Protein AF-A0A967WDN7-F1 (afdb_monomer_lite)

Secondary structure (DSSP, 8-state):
-PPPPPPPPHHHHHHHHTS----S--HHHHTT---THHHHHTT-----SS-SS--TT-THHHHT-

Foldseek 3Di:
DDDDDDDDDPVRVVVVVPPPDPLADDPVCVVVPGDPVSVVPSPPDDPDFEDPDPDPVDCSNVVRD

Sequence (65 aa):
QNPPALALTQQELDAVYEIGFERAQHPFYEELGPVKALETIRFSLATHRGCYGECNFCSIAVHQG

Radius of gyration: 15.74 Å; chains: 1; bounding box: 36×31×35 Å

pLDDT: mean 89.33, std 6.31, range [61.25, 96.94]

Structure (mmCIF, N/CA/C/O backbone):
data_AF-A0A967WDN7-F1
#
_entry.id   AF-A0A967WDN7-F1
#
loop_
_atom_site.group_PDB
_atom_site.id
_atom_site.type_symbol
_atom_site.label_atom_id
_atom_site.label_alt_id
_atom_site.label_comp_id
_atom_site.label_asym_id
_atom_site.label_entity_id
_atom_site.label_seq_id
_atom_site.pdbx_PDB_ins_code
_atom_site.Cartn_x
_atom_site.Cartn_y
_atom_site.Cartn_z
_atom_site.occupancy
_atom_s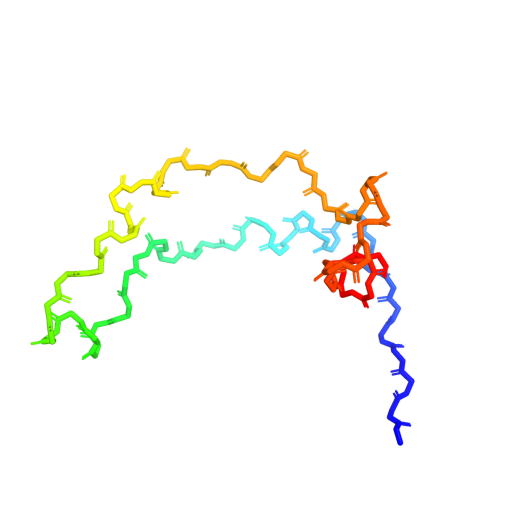ite.B_iso_or_equiv
_atom_site.auth_seq_id
_atom_site.auth_comp_id
_atom_site.auth_asym_id
_atom_site.auth_atom_id
_atom_site.pdbx_PDB_model_num
ATOM 1 N N . GLN A 1 1 ? 13.225 -22.393 -2.156 1.00 77.69 1 GLN A N 1
ATOM 2 C CA . GLN A 1 1 ? 12.861 -20.969 -2.291 1.00 77.69 1 GLN A CA 1
ATOM 3 C C . GLN A 1 1 ? 12.426 -20.767 -3.727 1.00 77.69 1 GLN A C 1
ATOM 5 O O . GLN A 1 1 ? 13.167 -21.185 -4.610 1.00 77.69 1 GLN A O 1
ATOM 10 N N . ASN A 1 2 ? 11.221 -20.246 -3.953 1.00 81.94 2 ASN A N 1
ATOM 11 C CA . ASN A 1 2 ? 10.769 -19.932 -5.309 1.00 81.94 2 ASN A CA 1
ATOM 12 C C . ASN A 1 2 ? 11.450 -18.636 -5.768 1.00 81.94 2 ASN A C 1
ATOM 14 O O . ASN A 1 2 ? 11.685 -17.766 -4.925 1.00 81.94 2 ASN A O 1
ATOM 18 N N . PRO A 1 3 ? 11.797 -18.505 -7.060 1.00 85.50 3 PRO A N 1
ATOM 19 C CA . PRO A 1 3 ? 12.338 -17.256 -7.577 1.00 85.50 3 PRO A CA 1
ATOM 20 C C . PRO A 1 3 ? 11.326 -16.115 -7.370 1.00 85.50 3 PRO A C 1
ATOM 22 O O . PRO A 1 3 ? 10.116 -16.366 -7.409 1.00 85.50 3 PRO A O 1
ATOM 25 N N . PRO A 1 4 ? 11.798 -14.878 -7.133 1.00 82.44 4 PRO A N 1
ATOM 26 C CA . PRO A 1 4 ? 10.914 -13.727 -7.021 1.00 82.44 4 PRO A CA 1
ATOM 27 C C . PRO A 1 4 ? 10.127 -13.534 -8.321 1.00 82.44 4 PRO A C 1
ATOM 29 O O . PRO A 1 4 ? 10.615 -13.838 -9.413 1.00 82.44 4 PRO A O 1
ATOM 32 N N . ALA A 1 5 ? 8.896 -13.040 -8.193 1.00 85.19 5 ALA A N 1
ATOM 33 C CA . ALA A 1 5 ? 8.102 -12.652 -9.348 1.00 85.19 5 ALA A CA 1
ATOM 34 C C . ALA A 1 5 ? 8.797 -11.511 -10.105 1.00 85.19 5 ALA A C 1
ATOM 36 O O . ALA A 1 5 ? 9.507 -10.698 -9.509 1.00 85.19 5 ALA A O 1
ATOM 37 N N . LEU A 1 6 ? 8.580 -11.451 -11.417 1.00 88.31 6 LEU A N 1
ATOM 38 C CA . LEU A 1 6 ? 9.033 -10.316 -12.212 1.00 88.31 6 LEU A CA 1
ATOM 39 C C . LEU A 1 6 ? 8.289 -9.048 -11.784 1.00 88.31 6 LEU A C 1
ATOM 41 O O . LEU A 1 6 ? 7.135 -9.107 -11.352 1.00 88.31 6 LEU A O 1
ATOM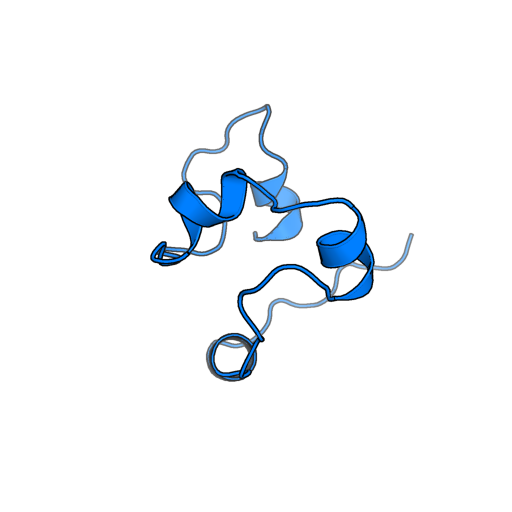 45 N N . ALA A 1 7 ? 8.959 -7.906 -11.925 1.00 87.12 7 ALA A N 1
ATOM 46 C CA . ALA A 1 7 ? 8.320 -6.618 -11.715 1.00 87.12 7 ALA A CA 1
ATOM 47 C C . ALA A 1 7 ? 7.161 -6.445 -12.706 1.00 87.12 7 ALA A C 1
ATOM 49 O O . ALA A 1 7 ? 7.298 -6.743 -13.894 1.00 87.12 7 ALA A O 1
ATOM 50 N N . LEU A 1 8 ? 6.034 -5.953 -12.197 1.00 90.50 8 LEU A N 1
ATOM 51 C CA . LEU A 1 8 ? 4.881 -5.599 -13.013 1.00 90.50 8 LEU A CA 1
ATOM 52 C C . LEU A 1 8 ? 5.231 -4.429 -13.937 1.00 90.50 8 LEU A C 1
ATOM 54 O O . LEU A 1 8 ? 5.961 -3.507 -13.560 1.00 90.50 8 LEU A O 1
ATOM 58 N N . THR A 1 9 ? 4.663 -4.445 -15.134 1.00 94.12 9 THR A N 1
ATOM 59 C CA . THR A 1 9 ? 4.641 -3.282 -16.019 1.00 94.12 9 THR A CA 1
ATOM 60 C C . THR A 1 9 ? 3.795 -2.161 -15.410 1.00 94.12 9 THR A C 1
ATOM 62 O O . THR A 1 9 ? 2.961 -2.387 -14.532 1.00 94.12 9 THR A O 1
ATOM 65 N N . GLN A 1 10 ? 3.973 -0.932 -15.902 1.00 92.69 10 GLN A N 1
ATOM 66 C CA . GLN A 1 10 ? 3.168 0.205 -15.449 1.00 92.69 10 GLN A CA 1
ATOM 67 C C . GLN A 1 10 ? 1.663 -0.052 -15.629 1.00 92.69 10 GLN A C 1
ATOM 69 O O . GLN A 1 10 ? 0.894 0.188 -14.711 1.00 92.69 10 GLN A O 1
ATOM 74 N N . GLN A 1 11 ? 1.256 -0.619 -16.768 1.00 96.94 11 GLN A N 1
ATOM 75 C CA . GLN A 1 11 ? -0.150 -0.919 -17.061 1.00 96.94 11 GLN A CA 1
ATOM 76 C C . GLN A 1 11 ? -0.735 -1.962 -16.101 1.00 96.94 11 GLN A C 1
ATOM 78 O O . GLN A 1 11 ? -1.875 -1.833 -15.664 1.00 96.94 11 GLN A O 1
ATOM 83 N N . GLU A 1 12 ? 0.043 -2.988 -15.752 1.00 95.56 12 GLU A N 1
ATOM 84 C CA . GLU A 1 12 ? -0.374 -3.987 -14.764 1.00 95.56 12 GLU A CA 1
ATOM 85 C C . GLU A 1 12 ? -0.479 -3.386 -13.358 1.00 95.56 12 GLU A C 1
ATOM 87 O O . GLU A 1 12 ? -1.401 -3.723 -12.619 1.00 95.56 12 GLU A O 1
ATOM 92 N N . LEU A 1 13 ? 0.432 -2.480 -12.983 1.00 92.25 13 LEU A N 1
ATOM 93 C CA . LEU A 1 13 ? 0.342 -1.753 -11.715 1.00 92.25 13 LEU A CA 1
ATOM 94 C C . LEU A 1 13 ? -0.891 -0.853 -11.673 1.00 92.25 13 LEU A C 1
ATOM 96 O O . LEU A 1 13 ? -1.634 -0.914 -10.695 1.00 92.25 13 LEU A O 1
ATOM 100 N N . ASP A 1 14 ? -1.127 -0.065 -12.720 1.00 94.06 14 ASP A N 1
ATOM 101 C CA . ASP A 1 14 ? -2.290 0.819 -12.826 1.00 94.06 14 ASP A CA 1
ATOM 102 C C . ASP A 1 14 ? -3.584 0.008 -12.656 1.00 94.06 14 ASP A C 1
ATOM 104 O O . ASP A 1 14 ? -4.407 0.331 -11.799 1.00 94.06 14 ASP A O 1
ATOM 108 N N . ALA A 1 15 ? -3.693 -1.136 -13.341 1.00 96.12 15 ALA A N 1
ATOM 109 C CA . ALA A 1 15 ? -4.830 -2.043 -13.203 1.00 96.12 15 ALA A CA 1
ATOM 110 C C . ALA A 1 15 ? -5.033 -2.550 -11.762 1.00 96.12 15 ALA A C 1
ATOM 112 O O . ALA A 1 15 ? -6.171 -2.680 -11.317 1.00 96.12 15 ALA A O 1
ATOM 113 N N . VAL A 1 16 ? -3.958 -2.816 -11.006 1.00 93.00 16 VAL A N 1
ATOM 114 C CA . VAL A 1 16 ? -4.050 -3.206 -9.585 1.00 93.00 16 VAL A CA 1
ATOM 115 C C . VAL A 1 16 ? -4.563 -2.052 -8.722 1.00 93.00 16 VAL A C 1
ATOM 117 O O . VAL A 1 16 ? -5.410 -2.273 -7.857 1.00 93.00 16 VAL A O 1
ATOM 120 N N . TYR A 1 17 ? -4.066 -0.831 -8.929 1.00 91.69 17 TYR A N 1
ATOM 121 C CA . TYR A 1 17 ? -4.495 0.339 -8.153 1.00 91.69 17 TYR A CA 1
ATOM 122 C C . TYR A 1 17 ? -5.919 0.802 -8.500 1.00 91.69 17 TYR A C 1
ATOM 124 O O . TYR A 1 17 ? -6.578 1.414 -7.655 1.00 91.69 17 TYR A O 1
ATOM 132 N N . GLU A 1 18 ? -6.408 0.483 -9.699 1.00 94.56 18 GLU A N 1
ATOM 133 C CA . GLU A 1 18 ? -7.783 0.743 -10.141 1.00 94.56 18 GLU A CA 1
ATOM 134 C C . GLU A 1 18 ? -8.817 -0.226 -9.550 1.00 94.56 18 GLU A C 1
ATOM 136 O O . GLU A 1 18 ? -10.018 0.054 -9.602 1.00 94.56 18 GLU A O 1
ATOM 141 N N . ILE A 1 19 ? -8.388 -1.339 -8.940 1.00 95.50 19 ILE A N 1
ATOM 142 C CA . ILE A 1 19 ? -9.304 -2.267 -8.268 1.00 95.50 19 ILE A CA 1
ATOM 143 C C . ILE A 1 19 ? -10.097 -1.512 -7.191 1.00 95.50 19 ILE A C 1
ATOM 145 O O . ILE A 1 19 ? -9.546 -0.805 -6.341 1.00 95.50 19 ILE A O 1
ATOM 149 N N . GLY A 1 20 ? -11.419 -1.692 -7.207 1.00 93.62 20 GLY A N 1
ATOM 150 C CA . GLY A 1 20 ? -1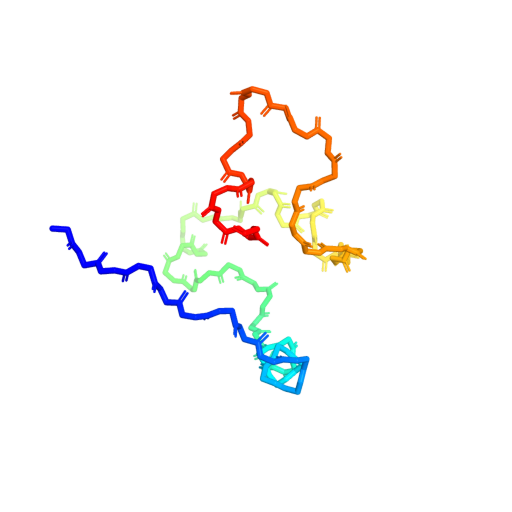2.355 -1.097 -6.253 1.00 93.62 20 GLY A CA 1
ATOM 151 C C . GLY A 1 20 ? -12.277 -1.731 -4.864 1.00 93.62 20 GLY A C 1
ATOM 152 O O . GLY A 1 20 ? -13.231 -2.366 -4.429 1.00 93.62 20 GLY A O 1
ATOM 153 N N . PHE A 1 21 ? -11.144 -1.586 -4.174 1.00 91.06 21 PHE A N 1
ATOM 154 C CA . PHE A 1 21 ? -10.998 -2.035 -2.790 1.00 91.06 21 PHE A CA 1
ATOM 155 C C . PHE A 1 21 ? -12.011 -1.332 -1.880 1.00 91.06 21 PHE A C 1
ATOM 157 O O . PHE A 1 21 ? -12.223 -0.125 -1.999 1.00 91.06 21 PHE A O 1
ATOM 164 N N . GLU A 1 22 ? -12.544 -2.070 -0.906 1.00 92.38 22 GLU A N 1
ATOM 165 C CA . GLU A 1 22 ? -13.545 -1.570 0.048 1.00 92.38 22 GLU A CA 1
ATOM 166 C C . GLU A 1 22 ? -13.038 -0.380 0.882 1.00 92.38 22 GLU A C 1
ATOM 168 O O . GLU A 1 22 ? -13.808 0.473 1.310 1.00 92.38 22 GLU A O 1
ATOM 173 N N . ARG A 1 23 ? -11.716 -0.298 1.107 1.00 90.38 23 ARG A N 1
ATOM 174 C CA . ARG A 1 23 ? -11.067 0.733 1.946 1.00 90.38 23 ARG A CA 1
ATOM 175 C C . ARG A 1 23 ? -11.697 0.857 3.347 1.00 90.38 23 ARG A C 1
ATOM 177 O O . ARG A 1 23 ? -11.676 1.929 3.951 1.00 90.38 23 ARG A O 1
ATOM 184 N N . ALA A 1 24 ? -12.202 -0.256 3.875 1.00 92.06 24 ALA A N 1
ATOM 185 C CA . ALA A 1 24 ? -12.806 -0.365 5.196 1.00 92.06 24 ALA A CA 1
ATOM 186 C C . ALA A 1 24 ? -12.276 -1.592 5.953 1.00 92.06 24 ALA A C 1
ATOM 188 O O . ALA A 1 24 ? -11.567 -2.441 5.406 1.00 92.06 24 ALA A O 1
ATOM 189 N N . GLN A 1 25 ? -12.612 -1.662 7.238 1.00 94.38 25 GLN A N 1
ATOM 190 C CA . GLN A 1 25 ? -12.374 -2.838 8.067 1.00 94.38 25 GLN A CA 1
ATOM 191 C C . GLN A 1 25 ? -13.210 -4.014 7.550 1.00 94.38 25 GLN A C 1
ATOM 193 O O . GLN A 1 25 ? -14.341 -3.835 7.116 1.00 94.38 25 GLN A O 1
ATOM 198 N N . HIS A 1 26 ? -12.660 -5.229 7.591 1.00 94.94 26 HIS A N 1
ATOM 199 C CA . HIS A 1 26 ? -13.422 -6.412 7.194 1.00 94.94 26 HIS A CA 1
ATOM 200 C C . HIS A 1 26 ? -14.589 -6.651 8.181 1.00 94.94 26 HIS A C 1
ATOM 202 O O . HIS A 1 26 ? -14.333 -6.601 9.389 1.00 94.94 26 HIS A O 1
ATOM 208 N N . PRO A 1 27 ? -15.809 -7.003 7.719 1.00 94.44 27 PRO A N 1
ATOM 209 C CA . PRO A 1 27 ? -17.007 -7.108 8.567 1.00 94.44 27 PRO A CA 1
ATOM 210 C C . PRO A 1 27 ? -16.833 -7.980 9.813 1.00 94.44 27 PRO A C 1
ATOM 212 O O . PRO A 1 27 ? -17.232 -7.597 10.905 1.00 94.44 27 PRO A O 1
ATOM 215 N N . PHE A 1 28 ? -16.137 -9.114 9.676 1.00 95.12 28 PHE A N 1
ATOM 216 C CA . PHE A 1 28 ? -15.795 -9.992 10.806 1.00 95.12 28 PHE A CA 1
ATOM 217 C C . PHE A 1 28 ? -15.138 -9.251 11.985 1.00 95.12 28 PHE A C 1
ATOM 219 O O . PHE A 1 28 ? -15.386 -9.572 13.140 1.00 95.12 28 PHE A O 1
ATOM 226 N N . TYR A 1 29 ? -14.285 -8.261 11.708 1.00 95.00 29 TYR A N 1
ATOM 227 C CA . TYR A 1 29 ? -13.626 -7.493 12.759 1.00 95.00 29 TYR A CA 1
ATOM 228 C C . TYR A 1 29 ? -14.468 -6.318 13.247 1.00 95.00 29 TYR A C 1
ATOM 230 O O . TYR A 1 29 ? -14.205 -5.844 14.346 1.00 95.00 29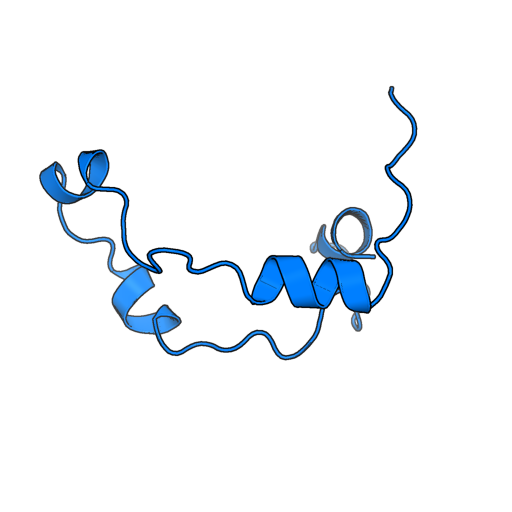 TYR A O 1
ATOM 238 N N . GLU A 1 30 ? -15.428 -5.815 12.466 1.00 94.19 30 GLU A N 1
ATOM 239 C CA . GLU A 1 30 ? -16.297 -4.713 12.908 1.00 94.19 30 GLU A CA 1
ATOM 240 C C . GLU A 1 30 ? -17.107 -5.108 14.149 1.00 94.19 30 GLU A C 1
ATOM 242 O O . GLU A 1 30 ? -17.313 -4.282 15.037 1.00 94.19 30 GLU A O 1
ATOM 247 N N . GLU A 1 31 ? -17.464 -6.391 14.268 1.00 95.38 31 GLU A N 1
ATOM 248 C CA . GLU A 1 31 ? -18.115 -6.965 15.453 1.00 95.38 31 GLU A CA 1
ATOM 249 C C . GLU A 1 31 ? -17.264 -6.838 16.730 1.00 95.38 31 GLU A C 1
ATOM 251 O O . GLU A 1 31 ? -17.800 -6.788 17.837 1.00 95.38 31 GLU A O 1
ATOM 256 N N . LEU A 1 32 ? -15.936 -6.746 16.589 1.00 96.19 32 LEU A N 1
ATOM 257 C CA . LEU A 1 32 ? -14.991 -6.565 17.696 1.00 96.19 32 LEU A CA 1
ATOM 258 C C . LEU A 1 32 ? -14.702 -5.084 18.000 1.00 96.19 32 LEU A C 1
ATOM 260 O O . LEU A 1 32 ? -13.945 -4.780 18.924 1.00 96.19 32 LEU A O 1
ATOM 264 N N . GLY A 1 33 ? -15.311 -4.167 17.247 1.00 95.56 33 GLY A N 1
ATOM 265 C CA . GLY A 1 33 ? -15.175 -2.723 17.398 1.00 95.56 33 GLY A CA 1
ATOM 266 C C . GLY A 1 33 ? -14.341 -2.049 16.300 1.00 95.56 33 GLY A C 1
ATOM 267 O O . GLY A 1 33 ? -13.659 -2.707 15.508 1.00 95.56 33 GLY A O 1
ATOM 268 N N . PRO A 1 34 ? -14.385 -0.705 16.239 1.00 93.12 34 PRO A N 1
ATOM 269 C CA . PRO A 1 34 ? -13.745 0.056 15.173 1.00 93.12 34 PRO A CA 1
ATOM 270 C C . PRO A 1 34 ? -12.215 0.082 15.301 1.00 93.12 34 PRO A C 1
ATOM 272 O O . PRO A 1 34 ? -11.655 0.339 16.372 1.00 93.12 34 PRO A O 1
ATOM 275 N N . VAL A 1 35 ? -11.518 -0.096 14.178 1.00 94.81 35 VAL A N 1
ATOM 276 C CA . VAL A 1 35 ? -10.063 0.079 14.078 1.00 94.81 35 VAL A CA 1
ATOM 277 C C . VAL A 1 35 ? -9.726 1.568 13.992 1.00 94.81 35 VAL A C 1
ATOM 279 O O . VAL A 1 35 ? -9.824 2.183 12.932 1.00 94.81 35 VAL A O 1
ATOM 282 N N . LYS A 1 36 ? -9.239 2.143 15.101 1.00 94.31 36 LYS A N 1
ATOM 283 C CA . LYS A 1 36 ? -8.834 3.564 15.187 1.00 94.31 36 LYS A CA 1
ATOM 284 C C . LYS A 1 36 ? -7.868 4.013 14.089 1.00 94.31 36 LYS A C 1
ATOM 286 O O . LYS A 1 36 ? -7.918 5.160 13.664 1.00 94.31 36 LYS A O 1
ATOM 291 N N . ALA A 1 37 ? -6.994 3.127 13.605 1.00 93.75 37 ALA A N 1
ATOM 292 C CA . ALA A 1 37 ? -6.042 3.474 12.549 1.00 93.75 37 ALA A CA 1
ATOM 293 C C . ALA A 1 37 ? -6.733 3.961 11.260 1.00 93.75 37 ALA A C 1
ATOM 295 O O . ALA A 1 37 ? -6.171 4.805 10.561 1.00 93.75 37 ALA A O 1
ATOM 296 N N . LEU A 1 38 ? -7.959 3.496 10.975 1.00 93.75 38 LEU A N 1
ATOM 297 C CA . LEU A 1 38 ? -8.739 3.939 9.816 1.00 93.75 38 LEU A CA 1
ATOM 298 C C . LEU A 1 38 ? -9.104 5.424 9.877 1.00 93.75 38 LEU A C 1
ATOM 300 O O . LEU A 1 38 ? -9.188 6.059 8.831 1.00 93.75 38 LEU A O 1
ATOM 304 N N . GLU A 1 39 ? -9.253 6.006 11.067 1.00 93.81 39 GLU A N 1
ATOM 305 C CA . GLU A 1 39 ? -9.517 7.443 11.218 1.00 93.81 39 GLU A CA 1
ATOM 306 C C . GLU A 1 39 ? -8.379 8.279 10.621 1.00 93.81 39 GLU A C 1
ATOM 308 O O . GLU A 1 39 ? -8.626 9.274 9.941 1.00 93.81 39 GLU A O 1
ATOM 313 N N . THR A 1 40 ? -7.138 7.827 10.808 1.00 94.50 40 THR A N 1
ATOM 314 C CA . THR A 1 40 ? -5.938 8.527 10.340 1.00 94.50 40 THR A CA 1
ATOM 315 C C . THR A 1 40 ? -5.651 8.263 8.864 1.00 94.50 40 THR A C 1
ATOM 317 O O . THR A 1 40 ? -5.233 9.171 8.148 1.00 94.50 40 THR A O 1
ATOM 320 N N . ILE A 1 41 ? -5.846 7.028 8.386 1.00 93.38 41 ILE A N 1
ATOM 321 C CA . ILE A 1 41 ? -5.349 6.618 7.060 1.00 93.38 41 ILE A CA 1
ATOM 322 C C . ILE A 1 41 ? -6.401 6.651 5.946 1.00 93.38 41 ILE A C 1
ATOM 324 O O . ILE A 1 41 ? -6.030 6.524 4.781 1.00 93.38 41 ILE A O 1
ATOM 328 N N . ARG A 1 42 ? -7.697 6.823 6.243 1.00 90.81 42 ARG A N 1
ATOM 329 C CA . ARG A 1 42 ? -8.777 6.658 5.243 1.00 90.81 42 ARG A CA 1
ATOM 330 C C . ARG A 1 42 ? -8.705 7.577 4.020 1.00 90.81 42 ARG A C 1
ATOM 332 O O . ARG A 1 42 ? -9.264 7.238 2.984 1.00 90.81 42 ARG A O 1
ATOM 339 N N . PHE A 1 43 ? -8.039 8.723 4.141 1.00 91.38 43 PHE A N 1
ATOM 340 C CA . PHE A 1 43 ? -7.836 9.680 3.046 1.00 91.38 43 PHE A CA 1
ATOM 341 C C . PHE A 1 43 ? -6.372 9.760 2.597 1.00 91.38 43 PHE A C 1
ATOM 343 O O . PHE A 1 43 ? -5.991 10.680 1.878 1.00 91.38 43 PHE A O 1
ATOM 350 N N . SER A 1 44 ? -5.535 8.826 3.050 1.00 92.19 44 SER A N 1
ATOM 351 C CA . SER A 1 44 ? -4.143 8.761 2.618 1.00 92.19 44 SER A CA 1
ATOM 352 C C . SER A 1 44 ? -4.040 8.361 1.144 1.00 92.19 44 SER A C 1
ATOM 354 O O . SER A 1 44 ? -4.867 7.614 0.617 1.00 92.19 44 SER A O 1
ATOM 356 N N . LEU A 1 45 ? -3.004 8.871 0.480 1.00 89.44 45 LEU A N 1
ATOM 357 C CA . LEU A 1 45 ? -2.657 8.534 -0.895 1.00 89.44 45 LEU A CA 1
ATOM 358 C C . LEU A 1 45 ? -1.251 7.940 -0.924 1.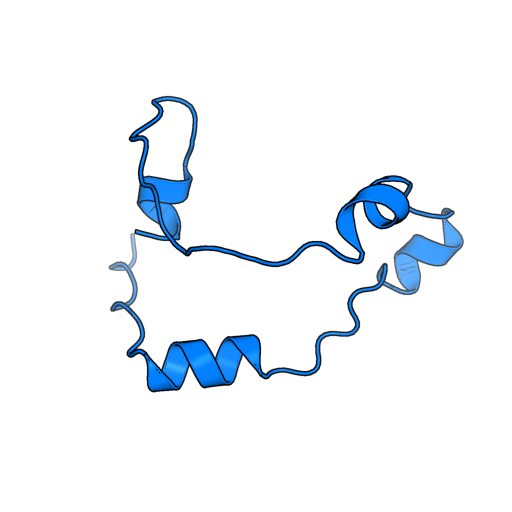00 89.44 45 LEU A C 1
ATOM 360 O O . LEU A 1 45 ? -0.339 8.447 -0.268 1.00 89.44 45 LEU A O 1
ATOM 364 N N . ALA A 1 46 ? -1.069 6.882 -1.710 1.00 87.56 46 ALA A N 1
ATOM 365 C 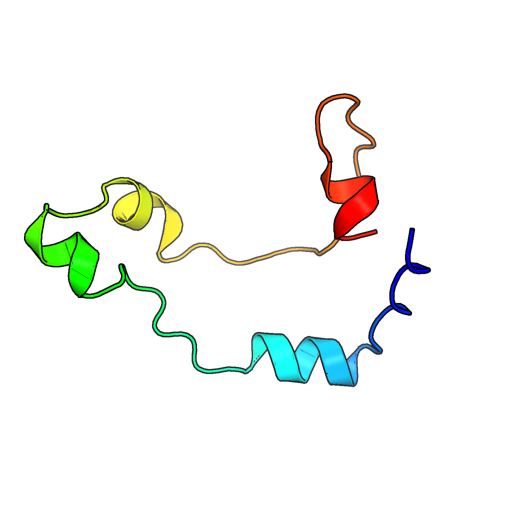CA . ALA A 1 46 ? 0.258 6.367 -2.010 1.00 87.56 46 ALA A CA 1
ATOM 366 C C . ALA A 1 46 ? 0.954 7.326 -2.988 1.00 87.56 46 ALA A C 1
ATOM 368 O O . ALA A 1 46 ? 0.442 7.574 -4.075 1.00 87.56 46 ALA A O 1
ATOM 369 N N . THR A 1 47 ? 2.104 7.882 -2.601 1.00 87.19 47 THR A N 1
ATOM 370 C CA . THR A 1 47 ? 2.854 8.839 -3.438 1.00 87.19 47 THR A CA 1
ATOM 371 C C . THR A 1 47 ? 3.893 8.168 -4.328 1.00 87.19 47 THR A C 1
ATOM 373 O O . THR A 1 47 ? 4.205 8.673 -5.400 1.00 87.19 47 THR A O 1
ATOM 376 N N . HIS A 1 48 ? 4.443 7.042 -3.880 1.00 85.25 48 HIS A N 1
ATOM 377 C CA . HIS A 1 48 ? 5.429 6.251 -4.603 1.00 85.25 48 HIS A CA 1
ATOM 378 C C . HIS A 1 48 ? 5.356 4.791 -4.154 1.00 85.25 48 HIS A C 1
ATOM 380 O O . HIS A 1 48 ? 4.806 4.473 -3.096 1.00 85.25 48 HIS A O 1
ATOM 386 N N . ARG A 1 49 ? 5.937 3.914 -4.969 1.00 85.88 49 ARG A N 1
ATOM 387 C CA . ARG A 1 49 ? 6.158 2.502 -4.669 1.00 85.88 49 ARG A CA 1
ATOM 388 C C . ARG A 1 49 ? 7.663 2.242 -4.677 1.00 85.88 49 ARG A C 1
ATOM 390 O O . ARG A 1 49 ? 8.349 2.735 -5.567 1.00 85.88 49 ARG A O 1
ATOM 397 N N . GLY A 1 50 ? 8.152 1.475 -3.707 1.00 83.94 50 GLY A N 1
ATOM 398 C CA . GLY A 1 50 ? 9.577 1.157 -3.569 1.00 83.94 50 GLY A CA 1
ATOM 399 C C . GLY A 1 50 ? 10.279 1.959 -2.475 1.00 83.94 50 GLY A C 1
ATOM 400 O O . GLY A 1 50 ? 9.671 2.783 -1.791 1.00 83.94 50 GLY A O 1
ATOM 401 N N . CYS A 1 51 ? 11.562 1.667 -2.263 1.00 85.25 51 CYS A N 1
ATOM 402 C CA . CYS A 1 51 ? 12.379 2.349 -1.266 1.00 85.25 51 CYS A CA 1
ATOM 403 C C . CYS A 1 51 ? 13.183 3.475 -1.918 1.00 85.25 51 CYS A C 1
ATOM 405 O O . CYS A 1 51 ? 13.892 3.251 -2.890 1.00 85.25 51 CYS A O 1
ATOM 407 N N . TYR A 1 52 ? 13.094 4.684 -1.363 1.00 82.75 52 TYR A N 1
ATOM 408 C CA . TYR A 1 52 ? 14.006 5.777 -1.715 1.00 82.75 52 TYR A CA 1
ATOM 409 C C . TYR A 1 52 ? 15.168 5.911 -0.716 1.00 82.75 52 TYR A C 1
ATOM 411 O O . TYR A 1 52 ? 16.247 6.379 -1.063 1.00 82.75 52 TYR A O 1
ATOM 419 N N . GLY A 1 53 ? 14.936 5.545 0.548 1.00 85.06 53 GLY A N 1
ATOM 420 C CA . GLY A 1 53 ? 15.814 5.902 1.665 1.00 85.06 53 GLY A CA 1
ATOM 421 C C . GLY A 1 53 ? 16.738 4.800 2.178 1.00 85.06 53 GLY A C 1
ATOM 422 O O . GLY A 1 53 ? 17.438 5.058 3.154 1.00 85.06 53 GLY A O 1
ATOM 423 N N . GLU A 1 54 ? 16.695 3.589 1.606 1.00 83.12 54 GLU A N 1
ATOM 424 C CA . GLU A 1 54 ? 17.512 2.417 1.989 1.00 83.12 54 GLU A CA 1
ATOM 425 C C . GLU A 1 54 ? 17.679 2.245 3.512 1.00 83.12 54 GLU A C 1
ATOM 427 O O . GLU A 1 54 ? 18.759 1.995 4.050 1.00 83.12 54 GLU A O 1
ATOM 432 N N . CYS A 1 55 ? 16.586 2.444 4.252 1.00 88.06 55 CYS A N 1
ATOM 433 C CA . CYS A 1 55 ? 16.617 2.373 5.704 1.00 88.06 55 CYS A CA 1
ATOM 434 C C . CYS A 1 55 ? 16.810 0.921 6.154 1.00 88.06 55 CYS A C 1
ATOM 436 O O . CYS A 1 55 ? 15.984 0.068 5.842 1.00 88.06 55 CYS A O 1
ATOM 438 N N . ASN A 1 56 ? 17.822 0.660 6.988 1.00 86.88 56 ASN A N 1
ATOM 439 C CA . ASN A 1 56 ? 18.165 -0.693 7.460 1.00 86.88 56 ASN A CA 1
ATOM 440 C C . ASN A 1 56 ? 17.027 -1.452 8.177 1.00 86.88 56 ASN A C 1
ATOM 442 O O . ASN A 1 56 ? 17.080 -2.672 8.284 1.00 86.88 56 ASN A O 1
ATOM 446 N N . PHE A 1 57 ? 16.017 -0.752 8.702 1.00 87.75 57 PHE A N 1
ATOM 447 C CA . PHE A 1 57 ? 14.873 -1.368 9.389 1.00 87.75 57 PHE A CA 1
ATOM 448 C C . PHE A 1 57 ? 13.672 -1.632 8.468 1.00 87.75 57 PHE A C 1
ATOM 450 O O . PHE A 1 57 ? 12.713 -2.281 8.881 1.00 87.75 57 PHE A O 1
ATOM 457 N N . CYS A 1 58 ? 13.673 -1.083 7.252 1.00 86.00 58 CYS A N 1
ATOM 458 C CA . CYS A 1 58 ? 12.521 -1.101 6.367 1.00 86.00 58 CYS A CA 1
ATOM 459 C C . CYS A 1 58 ? 12.657 -2.231 5.345 1.00 86.00 58 CYS A C 1
ATOM 461 O O . CYS A 1 58 ? 13.559 -2.221 4.515 1.00 86.00 58 CYS A O 1
ATOM 463 N N . SER A 1 59 ? 11.725 -3.184 5.352 1.00 85.94 59 SER A N 1
ATOM 464 C CA . SER A 1 59 ? 11.721 -4.294 4.390 1.00 85.94 59 SER A CA 1
ATOM 465 C C . SER A 1 59 ? 11.154 -3.919 3.013 1.00 85.94 59 SER A C 1
ATOM 467 O O . SER A 1 59 ? 11.145 -4.751 2.108 1.00 85.94 59 SER A O 1
ATOM 469 N N . ILE A 1 60 ? 10.697 -2.674 2.817 1.00 86.19 60 ILE A N 1
ATOM 470 C CA . ILE A 1 60 ? 10.102 -2.209 1.551 1.00 86.19 60 ILE A CA 1
ATOM 471 C C . ILE A 1 60 ? 11.068 -2.375 0.377 1.00 86.19 60 ILE A C 1
ATOM 473 O O . ILE A 1 60 ? 10.612 -2.738 -0.703 1.00 86.19 60 ILE A O 1
ATOM 477 N N . ALA A 1 61 ? 12.374 -2.185 0.585 1.00 77.88 61 ALA A N 1
ATOM 478 C CA . ALA A 1 61 ? 13.382 -2.365 -0.463 1.00 77.88 61 ALA A CA 1
ATOM 479 C C . ALA A 1 61 ? 13.397 -3.784 -1.060 1.00 77.88 61 ALA A C 1
ATOM 481 O O . ALA A 1 61 ? 13.799 -3.949 -2.198 1.00 77.88 61 ALA A O 1
ATOM 482 N N . VAL A 1 62 ? 12.932 -4.794 -0.312 1.00 78.62 62 VAL A N 1
ATOM 483 C CA . VAL A 1 62 ? 12.886 -6.204 -0.747 1.00 78.62 62 VAL A CA 1
ATOM 484 C C . VAL A 1 62 ? 11.507 -6.599 -1.300 1.00 78.62 62 VAL A C 1
ATOM 486 O O . VAL A 1 62 ? 11.364 -7.626 -1.957 1.00 78.62 62 VAL A O 1
ATOM 489 N N . HIS A 1 63 ? 10.460 -5.827 -0.984 1.00 78.31 63 HIS A N 1
ATOM 490 C CA . HIS A 1 63 ? 9.064 -6.192 -1.271 1.00 78.31 63 HIS A CA 1
ATOM 491 C C . HIS A 1 63 ? 8.363 -5.283 -2.282 1.00 78.31 63 HIS A C 1
ATOM 493 O O . HIS A 1 63 ? 7.364 -5.678 -2.885 1.00 78.31 63 HIS A O 1
ATOM 499 N N . GLN A 1 64 ? 8.829 -4.049 -2.426 1.00 78.31 64 GLN A N 1
ATOM 500 C CA . GLN A 1 64 ? 8.296 -3.074 -3.375 1.00 78.31 64 GLN A CA 1
ATOM 501 C C . GLN A 1 64 ? 9.382 -2.492 -4.286 1.00 78.31 64 GLN A C 1
ATOM 503 O O . GLN A 1 64 ? 9.046 -1.662 -5.130 1.00 78.31 64 GLN A O 1
ATOM 508 N N . GLY A 1 65 ? 10.637 -2.913 -4.091 1.00 61.25 65 GLY A N 1
ATOM 509 C CA . GLY A 1 65 ? 11.762 -2.760 -5.010 1.00 61.25 65 GLY A CA 1
ATOM 510 C C . GLY A 1 65 ? 12.131 -4.121 -5.572 1.00 61.25 65 GLY A C 1
ATOM 511 O O . GLY A 1 65 ? 12.285 -5.049 -4.748 1.00 61.25 65 GLY A O 1
#